Protein AF-A0A969GBK2-F1 (afdb_monomer_lite)

Sequence (60 aa):
MEENKMPSYAPIIVKLFQTVIYDDDRKTWQELLSFQHQIRNYFATIGIQLHLNDQDGFAF

Structure (mmCIF, N/CA/C/O backbone):
data_AF-A0A969GBK2-F1
#
_entry.id   AF-A0A969GBK2-F1
#
loop_
_atom_site.group_PDB
_atom_site.id
_atom_site.type_symbol
_atom_site.label_atom_id
_atom_site.label_alt_id
_atom_site.label_comp_id
_atom_site.label_asym_id
_atom_site.label_entity_id
_atom_site.label_seq_id
_atom_site.pdbx_PDB_ins_code
_atom_site.Cartn_x
_atom_site.Cartn_y
_atom_site.Cartn_z
_atom_site.occupancy
_atom_site.B_iso_or_equiv
_atom_site.auth_seq_id
_atom_site.auth_comp_id
_atom_site.auth_asym_id
_atom_site.auth_atom_id
_atom_site.pdbx_PDB_model_num
ATOM 1 N N . MET A 1 1 ? -11.872 16.618 22.791 1.00 45.41 1 MET A N 1
ATOM 2 C CA . MET A 1 1 ? -12.097 16.273 21.374 1.00 45.41 1 MET A CA 1
ATOM 3 C C . MET A 1 1 ? -10.788 15.686 20.894 1.00 45.41 1 MET A C 1
ATOM 5 O O . MET A 1 1 ? -9.795 16.396 20.964 1.00 45.41 1 MET A O 1
ATOM 9 N N . GLU A 1 2 ? -10.737 14.395 20.572 1.00 62.66 2 GLU A N 1
ATOM 10 C CA . GLU A 1 2 ? -9.535 13.810 19.963 1.00 62.66 2 GLU A CA 1
ATOM 11 C C . GLU A 1 2 ? -9.306 14.501 18.616 1.00 62.66 2 GLU A C 1
ATOM 13 O O . GLU A 1 2 ? -10.198 14.523 17.767 1.00 62.66 2 GLU A O 1
ATOM 18 N N . GLU A 1 3 ? -8.142 15.126 18.439 1.00 59.06 3 GLU A N 1
ATOM 19 C CA . GLU A 1 3 ? -7.697 15.533 17.111 1.00 59.06 3 GLU A CA 1
ATOM 20 C C . GLU A 1 3 ? -7.623 14.270 16.253 1.00 59.06 3 GLU A C 1
ATOM 22 O O . GLU A 1 3 ? -6.833 13.369 16.535 1.00 59.06 3 GLU A O 1
ATOM 27 N N . ASN A 1 4 ? -8.445 14.201 15.203 1.00 69.19 4 ASN A N 1
ATOM 28 C CA . ASN A 1 4 ? -8.352 13.164 14.179 1.00 69.19 4 ASN A CA 1
ATOM 29 C C . ASN A 1 4 ? -7.070 13.396 13.369 1.00 69.19 4 ASN A C 1
ATOM 31 O O . ASN A 1 4 ? -7.084 13.942 12.264 1.00 69.19 4 ASN A O 1
ATOM 35 N N . LYS A 1 5 ? -5.927 13.055 13.965 1.00 82.19 5 LYS A N 1
ATOM 36 C CA . LYS A 1 5 ? -4.625 13.206 13.335 1.00 82.19 5 LYS A CA 1
ATOM 37 C C . LYS A 1 5 ? -4.477 12.112 12.290 1.00 82.19 5 LYS A C 1
ATOM 39 O O . LYS A 1 5 ? -4.505 10.925 12.609 1.00 82.19 5 LYS A O 1
ATOM 44 N N . MET A 1 6 ? -4.326 12.527 11.037 1.00 86.25 6 MET A N 1
ATOM 45 C CA . MET A 1 6 ? -4.095 11.610 9.929 1.00 86.25 6 MET A CA 1
ATOM 46 C C . MET A 1 6 ? -2.856 10.749 10.231 1.00 86.25 6 MET A C 1
ATOM 48 O O . MET A 1 6 ? -1.802 11.311 10.555 1.00 86.25 6 MET A O 1
ATOM 52 N N . PRO A 1 7 ? -2.953 9.409 10.151 1.00 92.31 7 PRO A N 1
ATOM 53 C CA . PRO A 1 7 ? -1.797 8.553 10.359 1.00 92.31 7 PRO A CA 1
ATOM 54 C C . PRO A 1 7 ? -0.691 8.881 9.354 1.00 92.31 7 PRO A C 1
ATOM 56 O O . PRO A 1 7 ? -0.970 9.091 8.174 1.00 92.31 7 PRO A O 1
ATOM 59 N N . SER A 1 8 ? 0.569 8.868 9.793 1.00 93.94 8 SER A N 1
ATOM 60 C CA . SER A 1 8 ? 1.715 9.226 8.940 1.00 93.94 8 SER A CA 1
ATOM 61 C C . SER A 1 8 ? 1.853 8.355 7.683 1.00 93.94 8 SER A C 1
ATOM 63 O O . SER A 1 8 ? 2.439 8.793 6.702 1.00 93.94 8 SER A O 1
ATOM 65 N N . TYR A 1 9 ? 1.291 7.143 7.694 1.00 95.44 9 TYR A N 1
ATOM 66 C CA . TYR A 1 9 ? 1.305 6.195 6.576 1.00 95.44 9 TYR A CA 1
ATOM 67 C C . TYR A 1 9 ? 0.121 6.344 5.607 1.00 95.44 9 TYR A C 1
ATOM 69 O O . TYR A 1 9 ? 0.078 5.675 4.575 1.00 95.44 9 TYR A O 1
ATOM 77 N N . ALA A 1 10 ? -0.854 7.202 5.915 1.00 96.31 10 ALA A N 1
ATOM 78 C CA . ALA A 1 10 ? -2.040 7.375 5.084 1.00 96.31 10 ALA A CA 1
ATOM 79 C C . ALA A 1 10 ? -1.734 7.844 3.641 1.00 96.31 10 ALA A C 1
ATOM 81 O O . ALA A 1 10 ? -2.382 7.336 2.725 1.00 96.31 10 ALA A O 1
ATOM 82 N N . PRO A 1 11 ? -0.738 8.717 3.375 1.00 96.19 11 PRO A N 1
ATOM 83 C CA . PRO A 1 11 ? -0.355 9.054 2.000 1.00 96.19 11 PRO A CA 1
ATOM 84 C C . PRO A 1 11 ? 0.115 7.845 1.175 1.00 96.19 11 PRO A C 1
ATOM 86 O O . PRO A 1 11 ? -0.183 7.769 -0.015 1.00 96.19 11 PRO A O 1
ATOM 89 N N . ILE A 1 12 ? 0.795 6.876 1.801 1.00 97.69 12 ILE A N 1
ATOM 90 C CA . ILE A 1 12 ? 1.270 5.661 1.122 1.00 97.69 12 ILE A CA 1
ATOM 91 C C . ILE A 1 12 ? 0.096 4.769 0.717 1.00 97.69 12 ILE A C 1
ATOM 93 O O . ILE A 1 12 ? 0.060 4.284 -0.409 1.00 97.69 12 ILE A O 1
ATOM 97 N N . ILE A 1 13 ? -0.900 4.620 1.596 1.00 97.25 13 ILE A N 1
ATOM 98 C CA . ILE A 1 13 ? -2.148 3.903 1.289 1.00 97.25 13 ILE A CA 1
ATOM 99 C C . ILE A 1 13 ? -2.830 4.511 0.059 1.00 97.25 13 ILE A C 1
ATOM 101 O O . ILE A 1 13 ? -3.197 3.788 -0.864 1.00 97.25 13 ILE A O 1
ATOM 105 N N . VAL A 1 14 ? -2.975 5.841 0.025 1.00 97.06 14 VAL A N 1
ATOM 106 C CA . VAL A 1 14 ? -3.596 6.536 -1.113 1.00 97.06 14 VAL A CA 1
ATOM 107 C C . VAL A 1 14 ? -2.809 6.289 -2.400 1.00 97.06 14 VAL A C 1
ATOM 109 O O . VAL A 1 14 ? -3.416 6.032 -3.437 1.00 97.06 14 VAL A O 1
ATOM 112 N N . LYS A 1 15 ? -1.474 6.323 -2.340 1.00 97.25 15 LYS A N 1
ATOM 113 C CA . LYS A 1 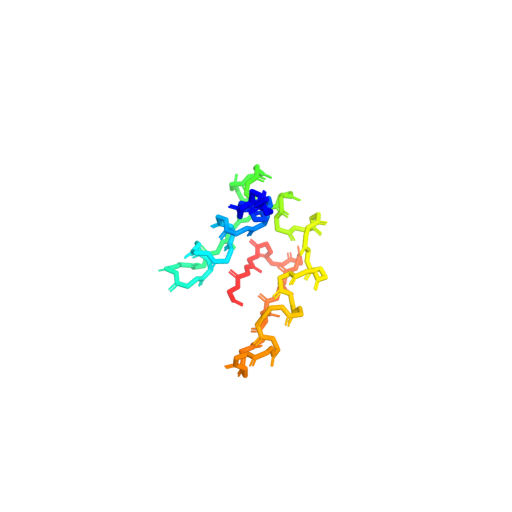15 ? -0.618 6.090 -3.509 1.00 97.25 15 LYS A CA 1
ATOM 114 C C . LYS A 1 15 ? -0.731 4.655 -4.031 1.00 97.25 15 LYS A C 1
ATOM 116 O O . LYS A 1 15 ? -0.905 4.492 -5.232 1.00 97.25 15 LYS A O 1
ATOM 121 N N . LEU A 1 16 ? -0.742 3.651 -3.150 1.00 97.69 16 LEU A N 1
ATOM 122 C CA . LEU A 1 16 ? -0.931 2.235 -3.510 1.00 97.69 16 LEU A CA 1
ATOM 123 C C . LEU A 1 16 ? -2.287 1.967 -4.184 1.00 97.69 16 LEU A C 1
ATOM 125 O O . LEU A 1 16 ? -2.377 1.136 -5.079 1.00 97.69 16 LEU A O 1
ATOM 129 N N . PHE A 1 17 ? -3.339 2.709 -3.822 1.00 97.38 17 PHE A N 1
ATOM 130 C CA . PHE A 1 17 ? -4.622 2.623 -4.531 1.00 97.38 17 PHE A CA 1
ATOM 131 C C . PHE A 1 17 ? -4.615 3.255 -5.926 1.00 97.38 17 PHE A C 1
ATOM 133 O O . PHE A 1 17 ? -5.487 2.949 -6.736 1.00 97.38 17 PHE A O 1
ATOM 140 N N . GLN A 1 18 ? -3.683 4.167 -6.199 1.00 97.06 18 GLN A N 1
ATOM 141 C CA . GLN A 1 18 ? -3.620 4.909 -7.458 1.00 97.06 18 GLN A CA 1
ATOM 142 C C . GLN A 1 18 ? -2.638 4.289 -8.452 1.00 97.06 18 GLN A C 1
ATOM 144 O O . GLN A 1 18 ? -2.881 4.336 -9.656 1.00 97.06 18 GLN A O 1
ATOM 149 N N . THR A 1 19 ? -1.514 3.760 -7.968 1.00 97.12 19 THR A N 1
ATOM 150 C CA . THR A 1 19 ? -0.425 3.264 -8.810 1.00 97.12 19 THR A CA 1
ATOM 151 C C . THR A 1 19 ? 0.508 2.333 -8.038 1.00 97.12 19 THR A C 1
ATOM 153 O O . THR A 1 19 ? 0.600 2.382 -6.813 1.00 97.12 19 THR A O 1
ATOM 156 N N . VAL A 1 20 ? 1.273 1.541 -8.789 1.00 97.75 20 VAL A N 1
ATOM 157 C CA . VAL A 1 20 ? 2.451 0.826 -8.286 1.00 97.75 20 VAL A CA 1
ATOM 158 C C . VAL A 1 20 ? 3.474 1.836 -7.756 1.00 97.75 20 VAL A C 1
ATOM 160 O O . VAL A 1 20 ? 3.699 2.882 -8.376 1.00 97.75 20 VAL A O 1
ATOM 163 N N . ILE A 1 21 ? 4.094 1.522 -6.620 1.00 98.00 21 ILE A N 1
ATOM 164 C CA . ILE A 1 21 ? 5.239 2.250 -6.064 1.00 98.00 21 ILE A CA 1
ATOM 165 C C . ILE A 1 21 ? 6.512 1.500 -6.457 1.00 98.00 21 ILE A C 1
ATOM 167 O O . ILE A 1 21 ? 6.601 0.300 -6.210 1.00 98.00 21 ILE A O 1
ATOM 171 N N . TYR A 1 22 ? 7.482 2.213 -7.025 1.00 97.94 22 TYR A N 1
ATOM 172 C CA . TYR A 1 22 ? 8.811 1.698 -7.357 1.00 97.94 22 TYR A CA 1
ATOM 173 C C . TYR A 1 22 ? 9.866 2.234 -6.376 1.00 97.94 22 TYR A C 1
ATOM 175 O O . TYR A 1 22 ? 9.650 3.250 -5.706 1.00 97.94 22 TYR A O 1
ATOM 183 N N . ASP A 1 23 ? 10.995 1.538 -6.267 1.00 97.19 23 ASP A N 1
ATOM 184 C CA . ASP A 1 23 ? 12.109 1.869 -5.369 1.00 97.19 23 ASP A CA 1
ATOM 185 C C . ASP A 1 23 ? 12.962 3.073 -5.827 1.00 97.19 23 ASP A C 1
ATOM 187 O O . ASP A 1 23 ? 13.727 3.646 -5.038 1.00 97.19 23 ASP A O 1
ATOM 191 N N . ASP A 1 24 ? 12.793 3.503 -7.080 1.00 96.62 24 ASP A N 1
ATOM 192 C CA . ASP A 1 24 ? 13.403 4.704 -7.650 1.00 96.62 24 ASP A CA 1
ATOM 193 C C . ASP A 1 24 ? 12.948 5.986 -6.924 1.00 96.62 24 ASP A C 1
ATOM 195 O O . ASP A 1 24 ? 13.764 6.872 -6.636 1.00 96.62 24 ASP A O 1
ATOM 199 N N . ASP A 1 25 ? 11.682 6.043 -6.503 1.00 96.06 25 ASP A N 1
ATOM 200 C CA . ASP A 1 25 ? 11.148 6.988 -5.526 1.00 96.06 25 ASP A CA 1
ATOM 201 C C . ASP A 1 25 ? 11.562 6.567 -4.110 1.00 96.06 25 ASP A C 1
ATOM 203 O O . ASP A 1 25 ? 10.763 6.133 -3.273 1.00 96.06 25 ASP A O 1
ATOM 207 N N . ARG A 1 26 ? 12.859 6.735 -3.828 1.00 96.12 26 ARG A N 1
ATOM 208 C CA . ARG A 1 26 ? 13.493 6.320 -2.567 1.00 96.12 26 ARG A CA 1
ATOM 209 C C . ARG A 1 26 ? 12.759 6.814 -1.329 1.00 96.12 26 ARG A C 1
ATOM 211 O O . ARG A 1 26 ? 12.715 6.107 -0.329 1.00 96.12 26 ARG A O 1
ATOM 218 N N . LYS A 1 27 ? 12.209 8.032 -1.360 1.00 96.06 27 LYS A N 1
ATOM 219 C CA . LYS A 1 27 ? 11.498 8.592 -0.206 1.00 96.06 27 LYS A CA 1
ATOM 220 C C . LYS A 1 27 ? 10.219 7.800 0.059 1.00 96.06 27 LYS A C 1
ATOM 222 O O . LYS A 1 27 ? 10.031 7.318 1.173 1.00 96.06 27 LYS A O 1
ATOM 227 N N . THR A 1 28 ? 9.377 7.643 -0.962 1.00 9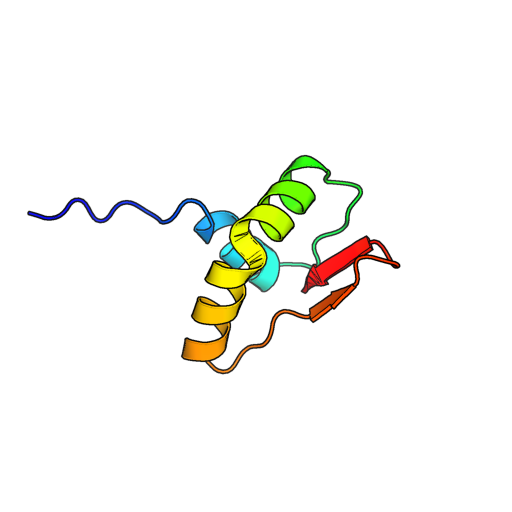6.69 28 THR A N 1
ATOM 228 C CA . THR A 1 28 ? 8.127 6.884 -0.843 1.00 96.69 28 THR A CA 1
ATOM 229 C C . THR A 1 28 ? 8.407 5.423 -0.495 1.00 96.69 28 THR A C 1
ATOM 231 O O . THR A 1 28 ? 7.725 4.857 0.357 1.00 96.69 28 THR A O 1
ATOM 234 N N . TRP A 1 29 ? 9.432 4.823 -1.105 1.00 97.75 29 TRP A N 1
ATOM 235 C CA . TRP A 1 29 ? 9.834 3.445 -0.836 1.00 97.75 29 TRP A CA 1
ATOM 236 C C . TRP A 1 29 ? 10.234 3.238 0.627 1.00 97.75 29 TRP A C 1
ATOM 238 O O . TRP A 1 29 ? 9.719 2.349 1.299 1.00 97.75 29 TRP A O 1
ATOM 248 N N . GLN A 1 30 ? 11.088 4.107 1.174 1.00 97.31 30 GLN A N 1
ATOM 249 C CA . GLN A 1 30 ? 11.497 4.018 2.578 1.00 97.31 30 GLN A CA 1
ATOM 250 C C . GLN A 1 30 ? 10.327 4.244 3.544 1.00 97.31 30 GLN A C 1
ATOM 252 O O . GLN A 1 30 ? 10.243 3.568 4.570 1.00 97.31 30 GLN A O 1
ATOM 257 N N . GLU A 1 31 ? 9.397 5.148 3.224 1.00 97.50 31 GLU A N 1
ATOM 258 C CA . GLU A 1 31 ? 8.169 5.340 4.006 1.00 97.50 31 GLU A CA 1
ATOM 259 C C . GLU A 1 31 ? 7.270 4.090 3.967 1.00 97.50 31 GLU A C 1
ATOM 261 O O . GLU A 1 31 ? 6.783 3.656 5.014 1.00 97.50 31 GLU A O 1
ATOM 266 N N . LEU A 1 32 ? 7.104 3.463 2.797 1.00 97.81 32 LEU A N 1
ATOM 267 C CA . LEU A 1 32 ? 6.375 2.201 2.638 1.00 97.81 32 LEU A CA 1
ATOM 268 C C . LEU A 1 32 ? 6.982 1.088 3.499 1.00 97.81 32 LEU A C 1
ATOM 270 O O . LEU A 1 32 ? 6.252 0.429 4.239 1.00 97.81 32 LEU A O 1
ATOM 274 N N . LEU A 1 33 ? 8.303 0.901 3.435 1.00 97.25 33 LEU A N 1
ATOM 275 C CA . LEU A 1 33 ? 9.008 -0.102 4.236 1.00 97.25 33 LEU A CA 1
ATOM 276 C C . LEU A 1 33 ? 8.882 0.187 5.740 1.00 97.25 33 LEU A C 1
ATOM 278 O O . LEU A 1 33 ? 8.599 -0.717 6.526 1.00 97.25 33 LEU A O 1
ATOM 282 N N . SER A 1 34 ? 9.009 1.456 6.140 1.00 97.94 34 SER A N 1
ATOM 283 C CA . SER A 1 34 ? 8.920 1.882 7.545 1.00 97.94 34 SER A CA 1
ATOM 284 C C . SER A 1 34 ? 7.539 1.638 8.161 1.00 97.94 34 SER A C 1
ATOM 286 O O . SER A 1 34 ? 7.436 1.366 9.357 1.00 97.94 34 SER A O 1
ATOM 288 N N . PHE A 1 35 ? 6.475 1.725 7.357 1.00 97.88 35 PHE A N 1
ATOM 289 C CA . PHE A 1 35 ? 5.091 1.558 7.810 1.00 97.88 35 PHE A CA 1
ATOM 290 C C . PHE A 1 35 ? 4.408 0.292 7.276 1.00 97.88 35 PHE A C 1
ATOM 292 O O . PHE A 1 35 ? 3.181 0.167 7.345 1.00 97.88 35 PHE A O 1
ATOM 299 N N . GLN A 1 36 ? 5.181 -0.671 6.767 1.00 96.94 36 GLN A N 1
ATOM 300 C CA . GLN A 1 36 ? 4.663 -1.878 6.120 1.00 96.94 36 GLN A CA 1
ATOM 301 C C . GLN A 1 36 ? 3.644 -2.621 6.994 1.00 96.94 36 GLN A C 1
ATOM 303 O O . GLN A 1 36 ? 2.629 -3.105 6.491 1.00 96.94 36 GLN A O 1
ATOM 308 N N . HIS A 1 37 ? 3.893 -2.725 8.302 1.00 97.69 37 HIS A N 1
ATOM 309 C CA . HIS A 1 37 ? 2.998 -3.430 9.218 1.00 97.69 37 HIS A CA 1
ATOM 310 C C . HIS A 1 37 ? 1.632 -2.734 9.337 1.00 97.69 37 HIS A C 1
ATOM 312 O O . HIS A 1 37 ? 0.590 -3.372 9.205 1.00 97.69 37 HIS A O 1
ATOM 318 N N . GLN A 1 38 ? 1.628 -1.415 9.525 1.00 97.88 38 GLN A N 1
ATOM 319 C CA . GLN A 1 38 ? 0.419 -0.607 9.665 1.00 97.88 38 GLN A CA 1
ATOM 320 C C . GLN A 1 38 ? -0.401 -0.608 8.371 1.00 97.88 38 GLN A C 1
ATOM 322 O O . GLN A 1 38 ? -1.620 -0.767 8.416 1.00 97.88 38 GLN A O 1
ATOM 327 N N . ILE A 1 39 ? 0.269 -0.499 7.221 1.00 97.81 39 ILE A N 1
ATOM 328 C CA . ILE A 1 39 ? -0.366 -0.548 5.898 1.00 97.81 39 ILE A CA 1
ATOM 329 C C . ILE A 1 39 ? -1.017 -1.918 5.669 1.00 97.81 39 ILE A C 1
ATOM 331 O O . ILE A 1 39 ? -2.178 -1.987 5.270 1.00 97.81 39 ILE A O 1
ATOM 33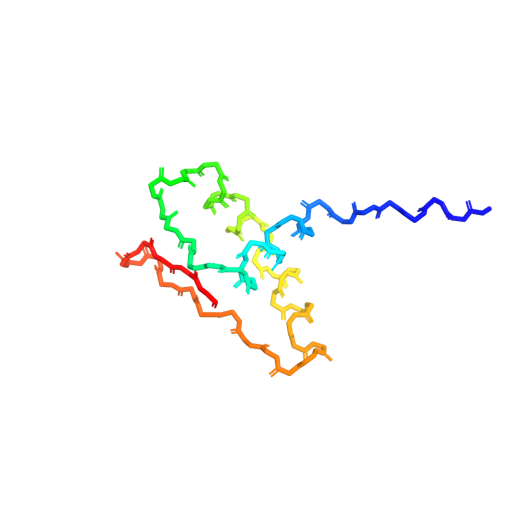5 N N . ARG A 1 40 ? -0.317 -3.016 5.996 1.00 97.94 40 ARG A N 1
ATOM 336 C CA . ARG A 1 40 ? -0.876 -4.376 5.903 1.00 97.94 40 ARG A CA 1
ATOM 337 C C . ARG A 1 40 ? -2.098 -4.564 6.798 1.00 97.94 40 ARG A C 1
ATOM 339 O O . ARG A 1 40 ? -3.078 -5.145 6.344 1.00 97.94 40 ARG A O 1
ATOM 346 N N . ASN A 1 41 ? -2.070 -4.046 8.026 1.00 97.81 41 ASN A N 1
ATOM 347 C CA . ASN A 1 41 ? -3.214 -4.121 8.941 1.00 97.81 41 ASN A CA 1
ATOM 348 C C . ASN A 1 41 ? -4.425 -3.337 8.409 1.00 97.81 41 ASN A C 1
ATOM 350 O O . ASN A 1 41 ? -5.559 -3.815 8.486 1.00 97.81 41 ASN A O 1
ATOM 354 N N . TYR A 1 42 ? -4.192 -2.153 7.836 1.00 96.88 42 TYR A N 1
ATOM 355 C CA . TYR A 1 42 ? -5.255 -1.373 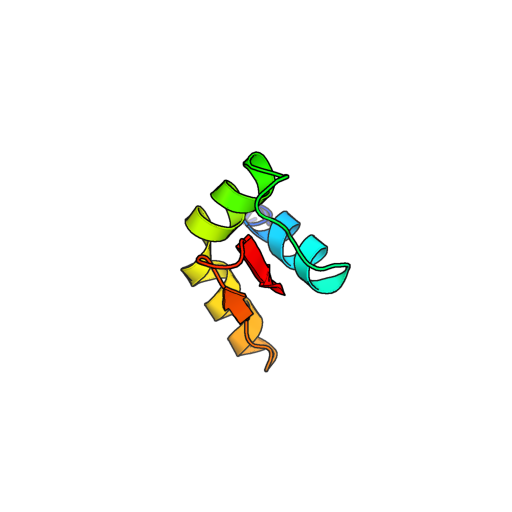7.206 1.00 96.88 42 TYR A CA 1
ATOM 356 C C . TYR A 1 42 ? -5.870 -2.125 6.019 1.00 96.88 42 TYR A C 1
ATOM 358 O O . TYR A 1 42 ? -7.084 -2.314 5.979 1.00 96.88 42 TYR A O 1
ATOM 366 N N . PHE A 1 43 ? -5.048 -2.624 5.094 1.00 97.56 43 PHE A N 1
ATOM 367 C CA . PHE A 1 43 ? -5.538 -3.379 3.940 1.00 97.56 43 PHE A CA 1
ATOM 368 C C . PHE A 1 43 ? -6.277 -4.662 4.336 1.00 97.56 43 PHE A C 1
ATOM 370 O O . PHE A 1 43 ? -7.344 -4.934 3.787 1.00 97.56 43 PHE A O 1
ATOM 377 N N . ALA A 1 44 ? -5.802 -5.389 5.350 1.00 97.44 44 ALA A N 1
ATOM 378 C CA . ALA A 1 44 ? -6.490 -6.574 5.861 1.00 97.44 44 ALA A CA 1
ATOM 379 C C . ALA A 1 44 ? -7.913 -6.264 6.364 1.00 97.44 44 ALA A C 1
ATOM 381 O O . ALA A 1 44 ? -8.816 -7.077 6.182 1.00 97.44 44 ALA A O 1
ATOM 382 N N . THR A 1 45 ? -8.139 -5.072 6.931 1.00 97.56 45 THR A N 1
ATOM 383 C CA . THR A 1 45 ? -9.462 -4.636 7.422 1.00 97.56 45 THR A CA 1
ATOM 384 C C . THR A 1 45 ? -10.488 -4.490 6.291 1.00 97.56 45 THR A C 1
ATOM 386 O O . THR A 1 45 ? -11.686 -4.641 6.519 1.00 97.56 45 THR A O 1
ATOM 389 N N . ILE A 1 46 ? -10.028 -4.228 5.066 1.00 96.88 46 ILE A N 1
ATOM 390 C CA . ILE A 1 46 ? -10.867 -4.031 3.873 1.00 96.88 46 ILE A CA 1
ATOM 391 C C . ILE A 1 46 ? -10.716 -5.162 2.841 1.00 96.88 46 ILE A C 1
ATOM 393 O O . ILE A 1 46 ? -11.196 -5.035 1.718 1.00 96.88 46 ILE A O 1
ATOM 397 N N . GLY A 1 47 ? -10.060 -6.268 3.209 1.00 96.88 47 GLY A N 1
ATOM 398 C CA . GLY A 1 47 ? -9.904 -7.442 2.344 1.00 96.88 47 GLY A CA 1
ATOM 399 C C . GLY A 1 47 ? -8.896 -7.279 1.201 1.00 96.88 47 GLY A C 1
ATOM 400 O O . GLY A 1 47 ? -9.002 -7.980 0.199 1.00 96.88 47 GLY A O 1
ATOM 401 N N . ILE A 1 48 ? -7.927 -6.372 1.337 1.00 96.94 48 ILE A N 1
ATOM 402 C CA . ILE A 1 48 ? -6.845 -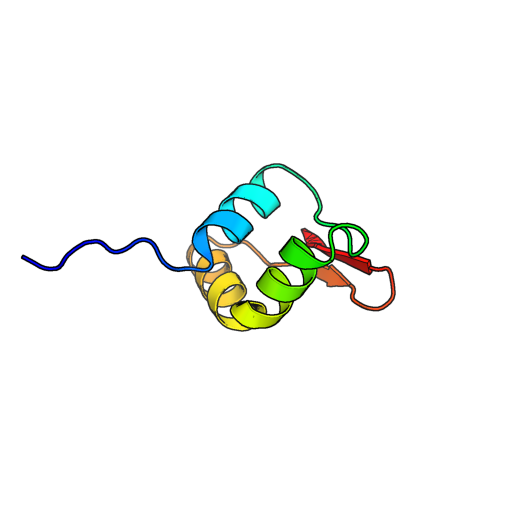6.146 0.368 1.00 96.94 48 ILE A CA 1
ATOM 403 C C . ILE A 1 48 ? -5.523 -6.647 0.964 1.00 96.94 48 ILE A C 1
ATOM 405 O O . ILE A 1 48 ? -5.350 -6.697 2.184 1.00 96.94 48 ILE A O 1
ATOM 409 N N . GLN A 1 49 ? -4.570 -7.024 0.113 1.00 96.38 49 GLN A N 1
ATOM 410 C CA . GLN A 1 49 ? -3.228 -7.420 0.530 1.00 96.38 49 GLN A CA 1
ATOM 411 C C . GLN A 1 49 ? -2.178 -6.575 -0.188 1.00 96.38 49 GLN A C 1
ATOM 413 O O . GLN A 1 49 ? -2.197 -6.485 -1.406 1.00 96.38 49 GLN A O 1
ATOM 418 N N . LEU A 1 50 ? -1.225 -6.032 0.577 1.00 97.50 50 LEU A N 1
ATOM 419 C CA . LEU A 1 50 ? -0.022 -5.406 0.024 1.00 97.50 50 LEU A CA 1
ATOM 420 C C . LEU A 1 50 ? 0.891 -6.485 -0.571 1.00 97.50 50 LEU A C 1
ATOM 422 O O . LEU A 1 50 ? 1.417 -7.331 0.172 1.00 97.50 50 LEU A O 1
ATOM 426 N N . HIS A 1 51 ? 1.126 -6.425 -1.873 1.00 97.69 51 HIS A N 1
ATOM 427 C CA . HIS A 1 51 ? 2.177 -7.167 -2.546 1.00 97.69 51 HIS A CA 1
ATOM 428 C C . HIS A 1 51 ? 3.438 -6.297 -2.590 1.00 97.69 51 HIS A C 1
ATOM 430 O O . HIS A 1 51 ? 3.452 -5.239 -3.202 1.00 97.69 51 HIS A O 1
ATOM 436 N N . LEU A 1 52 ? 4.493 -6.727 -1.897 1.00 97.19 52 LEU A N 1
ATOM 437 C CA . LEU A 1 52 ? 5.778 -6.026 -1.837 1.00 97.19 52 LEU A CA 1
ATOM 438 C C . LEU A 1 52 ? 6.852 -6.989 -2.320 1.00 97.19 52 LEU A C 1
ATOM 440 O O . LEU A 1 52 ? 7.037 -8.042 -1.704 1.00 97.19 52 LEU A O 1
ATOM 444 N N . ASN A 1 53 ? 7.556 -6.609 -3.377 1.00 96.62 53 ASN A N 1
ATOM 445 C CA . ASN A 1 53 ? 8.707 -7.331 -3.880 1.00 96.62 53 ASN A CA 1
ATOM 446 C C . ASN A 1 53 ? 9.937 -6.425 -3.788 1.00 96.62 53 ASN A C 1
ATOM 448 O O . ASN A 1 53 ? 10.163 -5.575 -4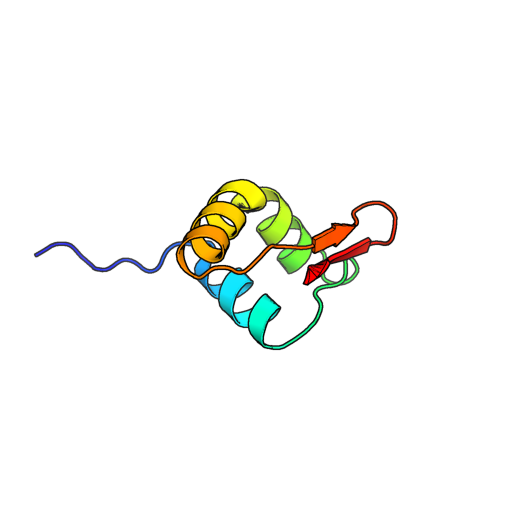.641 1.00 96.62 53 ASN A O 1
ATOM 452 N N . ASP A 1 54 ? 10.711 -6.604 -2.718 1.00 91.25 54 ASP A N 1
ATOM 453 C CA . ASP A 1 54 ? 11.921 -5.814 -2.459 1.00 91.25 54 ASP A CA 1
ATOM 454 C C . ASP A 1 54 ? 13.085 -6.196 -3.385 1.00 91.25 54 ASP A C 1
ATOM 456 O O . ASP A 1 54 ? 13.955 -5.380 -3.654 1.00 91.25 54 ASP A O 1
ATOM 460 N N . GLN A 1 55 ? 13.087 -7.422 -3.923 1.00 93.69 55 GLN A N 1
ATOM 461 C CA . GLN A 1 55 ? 14.124 -7.854 -4.866 1.00 93.69 55 GLN A CA 1
ATOM 462 C C . GLN A 1 55 ? 13.962 -7.181 -6.228 1.00 93.69 55 GLN A C 1
ATOM 464 O O . GLN A 1 55 ? 14.952 -6.768 -6.826 1.00 93.69 55 GLN A O 1
ATOM 469 N N . ASP A 1 56 ? 12.716 -7.057 -6.684 1.00 94.62 56 ASP A N 1
ATOM 470 C CA . ASP A 1 56 ? 12.384 -6.441 -7.969 1.00 94.62 56 ASP A CA 1
ATOM 471 C C . ASP A 1 56 ? 12.009 -4.948 -7.844 1.00 94.62 56 ASP A C 1
ATOM 473 O O . ASP A 1 56 ? 11.723 -4.303 -8.851 1.00 94.62 56 ASP A O 1
ATOM 477 N N . GLY A 1 57 ? 12.003 -4.395 -6.625 1.00 96.25 57 GLY A N 1
ATOM 478 C CA . GLY A 1 57 ? 11.860 -2.959 -6.367 1.00 96.25 57 GLY A CA 1
ATOM 479 C C . GLY A 1 57 ? 10.464 -2.379 -6.617 1.00 96.25 57 GLY A C 1
ATOM 480 O O . GLY A 1 57 ? 10.355 -1.233 -7.049 1.00 96.25 57 GLY A O 1
ATOM 481 N N . PHE A 1 58 ? 9.385 -3.138 -6.377 1.00 97.75 58 PHE A N 1
ATOM 482 C CA . PHE A 1 58 ? 8.014 -2.638 -6.568 1.00 97.75 58 PHE A CA 1
ATOM 483 C C . PHE A 1 58 ? 6.998 -3.105 -5.514 1.00 97.75 58 PHE A C 1
ATOM 485 O O . PHE A 1 58 ? 7.157 -4.144 -4.864 1.00 97.75 58 PHE A O 1
ATOM 492 N N . ALA A 1 59 ? 5.907 -2.344 -5.371 1.00 97.88 59 ALA A N 1
ATOM 493 C CA . ALA A 1 59 ? 4.788 -2.675 -4.492 1.00 97.88 59 ALA A CA 1
ATOM 494 C C . ALA A 1 59 ? 3.428 -2.157 -4.989 1.00 97.88 59 ALA A C 1
ATOM 496 O O . ALA A 1 59 ? 3.355 -1.063 -5.555 1.00 97.88 59 ALA A O 1
ATOM 497 N N . PHE A 1 60 ? 2.358 -2.918 -4.725 1.00 96.81 60 PHE A N 1
ATOM 498 C CA . PHE A 1 60 ? 0.959 -2.552 -4.989 1.00 96.81 60 PHE A CA 1
ATOM 499 C C . PHE A 1 60 ? -0.016 -3.233 -4.017 1.00 96.81 60 PHE A C 1
ATOM 501 O O . PHE A 1 60 ? 0.342 -4.287 -3.438 1.00 96.81 60 PHE A O 1
#

Radius of gyration: 11.97 Å; chains: 1; bounding box: 26×24×30 Å

pLDDT: mean 93.89, std 9.92, range [45.41, 98.0]

Secondary structure (DSSP, 8-state):
----PPPTTHHHHHHHHHS-EETTSHHHHHHHHHTHHHHHHHHHHTT----EETTTTEE-

Foldseek 3Di:
DPDPDDPPCVVLLVVLVVDKDFCVPVVSLVSCVVCVPVSQVVQVVVVHGWDDDVPRGIID